Protein AF-A0A7W0TC43-F1 (afdb_monomer_lite)

Structure (mmCIF, N/CA/C/O backbone):
data_AF-A0A7W0TC43-F1
#
_entry.id   AF-A0A7W0TC43-F1
#
loop_
_atom_site.group_PDB
_atom_site.id
_atom_site.type_symbol
_atom_site.label_atom_id
_atom_site.label_alt_id
_atom_site.label_comp_id
_atom_site.label_asym_id
_atom_site.label_entity_id
_atom_site.label_seq_id
_atom_site.pdbx_PDB_ins_code
_atom_site.Cartn_x
_atom_site.Cartn_y
_atom_site.Cartn_z
_atom_site.occupancy
_atom_site.B_iso_or_equiv
_atom_site.auth_seq_id
_atom_site.auth_comp_id
_atom_site.auth_asym_id
_atom_site.auth_atom_id
_atom_site.pdbx_PDB_model_num
ATOM 1 N N . MET A 1 1 ? 1.992 0.820 15.223 1.00 66.81 1 MET A N 1
ATOM 2 C CA . MET A 1 1 ? 0.568 0.702 14.848 1.00 66.81 1 MET A CA 1
ATOM 3 C C . MET A 1 1 ? 0.079 2.090 14.492 1.00 66.81 1 MET A C 1
ATOM 5 O O . MET A 1 1 ? 0.445 3.026 15.197 1.00 66.81 1 MET A O 1
ATOM 9 N N . SER A 1 2 ? -0.645 2.213 13.381 1.00 85.31 2 SER A N 1
ATOM 10 C CA . SER A 1 2 ? -1.171 3.490 12.893 1.00 85.31 2 SER A CA 1
ATOM 11 C C . SER A 1 2 ? -2.349 3.964 13.736 1.00 85.31 2 SER A C 1
ATOM 13 O O . SER A 1 2 ? -3.154 3.142 14.157 1.00 85.31 2 SER A O 1
ATOM 15 N N . THR A 1 3 ? -2.507 5.274 13.924 1.00 91.12 3 THR A N 1
ATOM 16 C CA . THR A 1 3 ? -3.736 5.863 14.497 1.00 91.12 3 THR A CA 1
ATOM 17 C C . THR A 1 3 ? -4.731 6.312 13.421 1.00 91.12 3 THR A C 1
ATOM 19 O O . THR A 1 3 ? -5.762 6.912 13.732 1.00 91.12 3 THR A O 1
ATOM 22 N N . GLN A 1 4 ? -4.429 6.054 12.144 1.00 96.81 4 GLN A N 1
ATOM 23 C CA . GLN A 1 4 ? -5.294 6.415 11.024 1.00 96.81 4 GLN A CA 1
ATOM 24 C C . GLN A 1 4 ? -6.510 5.491 10.914 1.00 96.81 4 GLN A C 1
ATOM 26 O O . GLN A 1 4 ? -6.606 4.459 11.580 1.00 96.81 4 GLN A O 1
ATOM 31 N N . ARG A 1 5 ? -7.466 5.880 10.065 1.00 97.75 5 ARG A N 1
ATOM 32 C CA . ARG A 1 5 ? -8.698 5.123 9.831 1.00 97.75 5 ARG A CA 1
ATOM 33 C C . ARG A 1 5 ? -8.651 4.390 8.497 1.00 97.75 5 ARG A C 1
ATOM 35 O O . ARG A 1 5 ? -8.145 4.925 7.516 1.00 97.75 5 ARG A O 1
ATOM 42 N N . ASN A 1 6 ? -9.216 3.188 8.460 1.00 98.06 6 ASN A N 1
ATOM 43 C CA . ASN A 1 6 ? -9.455 2.453 7.222 1.00 98.06 6 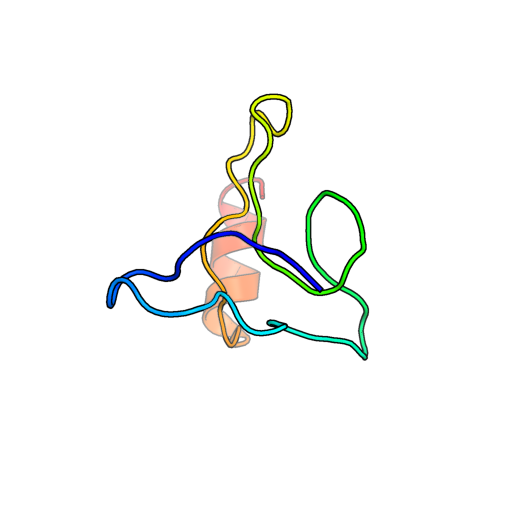ASN A CA 1
ATOM 44 C C . ASN A 1 6 ? -10.714 2.977 6.494 1.00 98.06 6 ASN A C 1
ATOM 46 O O . ASN A 1 6 ? -11.404 3.884 6.965 1.00 98.06 6 ASN A O 1
ATOM 50 N N . VAL A 1 7 ? -11.042 2.370 5.350 1.00 98.06 7 VAL A N 1
ATOM 51 C CA . VAL A 1 7 ? -12.177 2.768 4.493 1.00 98.06 7 VAL A CA 1
ATOM 52 C C . VAL A 1 7 ? -13.562 2.634 5.145 1.00 98.06 7 VAL A C 1
ATOM 54 O O . VAL A 1 7 ? -14.516 3.243 4.675 1.00 98.06 7 VAL A O 1
ATOM 57 N N . LEU A 1 8 ? -13.685 1.870 6.233 1.00 98.19 8 LEU A N 1
ATOM 58 C CA . LEU A 1 8 ? -14.912 1.719 7.023 1.00 98.19 8 LEU A CA 1
ATOM 59 C C . LEU A 1 8 ? -15.017 2.764 8.147 1.00 98.19 8 LEU A C 1
ATOM 61 O O . LEU A 1 8 ? -15.984 2.764 8.905 1.00 98.19 8 LEU A O 1
ATOM 65 N N . GLY A 1 9 ? -14.020 3.642 8.292 1.00 97.75 9 GLY A N 1
ATOM 66 C CA . GLY A 1 9 ? -13.963 4.654 9.345 1.00 97.75 9 GLY A CA 1
ATOM 67 C C . GLY A 1 9 ? -13.502 4.133 10.711 1.00 97.75 9 GLY A C 1
ATOM 68 O O . GLY A 1 9 ? -13.510 4.904 11.671 1.00 97.75 9 GLY A O 1
ATOM 69 N N . THR A 1 10 ? -13.084 2.868 10.812 1.00 97.19 10 THR A N 1
ATOM 70 C CA . THR A 1 10 ? -12.508 2.279 12.034 1.00 97.19 10 THR A CA 1
ATOM 71 C C . THR A 1 10 ? -10.977 2.310 11.997 1.00 97.19 10 THR A C 1
ATOM 73 O O . THR A 1 10 ? -10.396 2.764 11.014 1.00 97.19 10 THR A O 1
ATOM 76 N N . GLU A 1 11 ? -10.309 1.858 13.062 1.00 97.19 11 GLU A N 1
ATOM 77 C CA . GLU A 1 11 ? -8.841 1.834 13.167 1.00 97.19 11 GLU A CA 1
ATOM 78 C C . GLU A 1 11 ? -8.165 1.085 12.001 1.00 97.19 11 GLU A C 1
ATOM 80 O O . GLU A 1 11 ? -8.631 0.034 11.543 1.00 97.19 11 GLU A O 1
ATOM 85 N N . LEU A 1 12 ? -7.060 1.643 11.499 1.00 98.12 12 LEU A N 1
ATOM 86 C CA . LEU A 1 12 ? -6.230 1.022 10.476 1.00 98.12 12 LEU A CA 1
ATOM 87 C C . LEU A 1 12 ? -5.376 -0.092 11.091 1.00 98.12 12 LEU A C 1
ATOM 89 O O . LEU A 1 12 ? -4.467 0.152 11.881 1.00 98.12 12 LEU A O 1
ATOM 93 N N . ILE A 1 13 ? -5.647 -1.323 10.672 1.00 97.44 13 ILE A N 1
ATOM 94 C CA . ILE A 1 13 ? -4.892 -2.500 11.103 1.00 97.44 13 ILE A CA 1
ATOM 95 C C . ILE A 1 13 ? -3.617 -2.697 10.260 1.00 97.44 13 ILE A C 1
ATOM 97 O O . ILE A 1 13 ? -3.554 -2.214 9.123 1.00 97.44 13 ILE A O 1
ATOM 101 N N . PRO A 1 14 ? -2.613 -3.443 10.764 1.00 97.62 14 PRO A N 1
ATOM 102 C CA . PRO A 1 14 ? -1.462 -3.843 9.960 1.00 97.62 14 PRO A CA 1
ATOM 103 C C . PRO A 1 14 ? -1.876 -4.643 8.719 1.00 97.62 14 PRO A C 1
ATOM 105 O O . PRO A 1 14 ? -2.697 -5.555 8.801 1.00 97.62 14 PRO A O 1
ATOM 108 N N . CY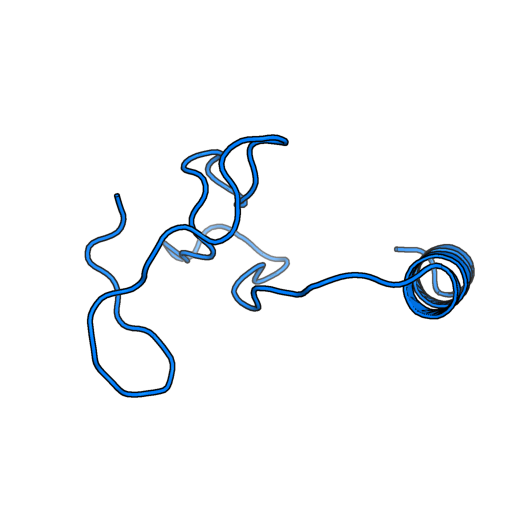S A 1 15 ? -1.268 -4.322 7.580 1.00 98.38 15 CYS A N 1
ATOM 109 C CA . CYS A 1 15 ? -1.428 -5.046 6.324 1.00 98.38 15 CYS A CA 1
ATOM 110 C C . CYS A 1 15 ? -0.530 -6.293 6.268 1.00 98.38 15 CYS A C 1
ATOM 112 O O . CYS A 1 15 ? -0.985 -7.369 5.890 1.00 98.38 15 CYS A O 1
ATOM 114 N N . SER A 1 16 ? 0.744 -6.162 6.657 1.00 98.50 16 SER A N 1
ATOM 115 C CA . SER A 1 16 ? 1.691 -7.280 6.740 1.00 98.50 16 SER A CA 1
ATOM 116 C C . SER A 1 16 ? 2.859 -6.959 7.671 1.00 98.50 16 SER A C 1
ATOM 118 O O . SER A 1 16 ? 3.391 -5.848 7.651 1.00 98.50 16 SER A O 1
ATOM 120 N N . MET A 1 17 ? 3.280 -7.953 8.453 1.00 98.00 17 MET A N 1
ATOM 121 C CA . MET A 1 17 ? 4.463 -7.880 9.322 1.00 98.00 17 MET A CA 1
ATOM 122 C C . MET A 1 17 ? 5.597 -8.802 8.856 1.00 98.00 17 MET A C 1
ATOM 124 O O . MET A 1 17 ? 6.740 -8.591 9.248 1.00 98.00 17 MET A O 1
ATOM 128 N N . ASP A 1 18 ? 5.289 -9.788 8.009 1.00 97.12 18 ASP A N 1
ATOM 129 C CA . ASP A 1 18 ? 6.254 -10.711 7.414 1.00 97.12 18 ASP A CA 1
ATOM 130 C C . ASP A 1 18 ? 5.773 -11.127 6.007 1.00 97.12 18 ASP A C 1
ATOM 132 O O . ASP A 1 18 ? 4.860 -11.949 5.889 1.00 97.12 18 ASP A O 1
ATOM 136 N N . PRO A 1 19 ? 6.299 -10.508 4.932 1.00 97.00 19 PRO A N 1
ATOM 137 C CA . PRO A 1 19 ? 7.307 -9.444 4.938 1.00 97.00 19 PRO A CA 1
ATOM 138 C C . PRO A 1 19 ? 6.761 -8.115 5.490 1.00 97.00 19 PRO A C 1
ATOM 140 O O . PRO A 1 19 ? 5.580 -7.793 5.327 1.00 97.00 19 PRO A O 1
ATOM 143 N N . LEU A 1 20 ? 7.625 -7.313 6.120 1.00 98.06 20 LEU A N 1
ATOM 144 C CA . LEU A 1 20 ? 7.267 -5.989 6.641 1.00 98.06 20 LEU A CA 1
ATOM 145 C C . LEU A 1 20 ? 6.938 -5.014 5.496 1.00 98.06 20 LEU A C 1
ATOM 147 O O . LEU A 1 20 ? 7.780 -4.752 4.636 1.00 98.06 20 LEU A O 1
ATOM 151 N N . THR A 1 21 ? 5.723 -4.457 5.509 1.00 98.12 21 THR A N 1
ATOM 152 C CA . THR A 1 21 ? 5.208 -3.556 4.458 1.00 98.12 21 THR A CA 1
ATOM 153 C C . THR A 1 21 ? 4.993 -2.113 4.946 1.00 98.12 21 THR A C 1
ATOM 155 O O . THR A 1 21 ? 5.399 -1.746 6.051 1.00 98.12 21 THR A O 1
ATOM 158 N N . GLY A 1 22 ? 4.350 -1.291 4.111 1.00 97.31 22 GLY A N 1
ATOM 159 C CA . GLY A 1 22 ? 4.045 0.120 4.351 1.00 97.31 22 GLY A CA 1
ATOM 160 C C . GLY A 1 22 ? 5.204 1.028 3.953 1.00 97.31 22 GLY A C 1
ATOM 161 O O . GLY A 1 22 ? 6.367 0.655 4.135 1.00 97.31 22 GLY A O 1
ATOM 162 N N . PHE A 1 23 ? 4.910 2.217 3.419 1.00 97.88 23 PHE A N 1
ATOM 163 C CA . PHE A 1 23 ? 5.934 3.189 3.007 1.00 97.88 23 PHE A CA 1
ATOM 164 C C . PHE A 1 23 ? 6.901 3.513 4.160 1.00 97.88 23 PHE A C 1
ATOM 166 O O . PHE A 1 23 ? 8.114 3.404 3.999 1.00 97.88 23 PHE A O 1
ATOM 173 N N . TYR A 1 24 ? 6.367 3.736 5.365 1.00 96.56 24 TYR A N 1
ATOM 174 C CA . TYR A 1 24 ? 7.138 3.993 6.591 1.00 96.56 24 TYR A CA 1
ATOM 175 C C . TYR A 1 24 ? 7.688 2.734 7.283 1.00 96.56 24 TYR A C 1
ATOM 177 O O . TYR A 1 24 ? 8.253 2.828 8.370 1.00 96.56 24 TYR A O 1
ATOM 185 N N . ARG A 1 25 ? 7.510 1.543 6.690 1.00 97.38 25 ARG A N 1
ATOM 186 C CA . ARG A 1 25 ? 7.940 0.244 7.246 1.00 97.38 25 ARG A CA 1
ATOM 187 C C . ARG A 1 25 ? 7.408 -0.039 8.658 1.00 97.38 25 ARG A C 1
ATOM 189 O O . ARG A 1 25 ? 8.097 -0.606 9.499 1.00 97.38 25 ARG A O 1
ATOM 196 N N . THR A 1 26 ? 6.149 0.309 8.904 1.00 97.00 26 THR A N 1
ATOM 197 C CA . THR A 1 26 ? 5.419 0.022 10.155 1.00 97.00 26 THR A CA 1
ATOM 198 C C . THR A 1 26 ? 4.470 -1.174 10.037 1.00 97.00 26 THR A C 1
ATOM 200 O O . THR A 1 26 ? 3.790 -1.526 11.003 1.00 97.00 26 THR A O 1
ATOM 203 N N . GLY A 1 27 ? 4.376 -1.771 8.844 1.00 97.88 27 GLY A N 1
ATOM 204 C CA . GLY A 1 27 ? 3.401 -2.800 8.497 1.00 97.88 27 GLY A CA 1
ATOM 205 C C . GLY A 1 27 ? 2.019 -2.260 8.120 1.00 97.88 27 GLY A C 1
ATOM 206 O O . GLY A 1 27 ? 1.163 -3.044 7.719 1.00 97.88 27 GLY A O 1
ATOM 207 N N . CYS A 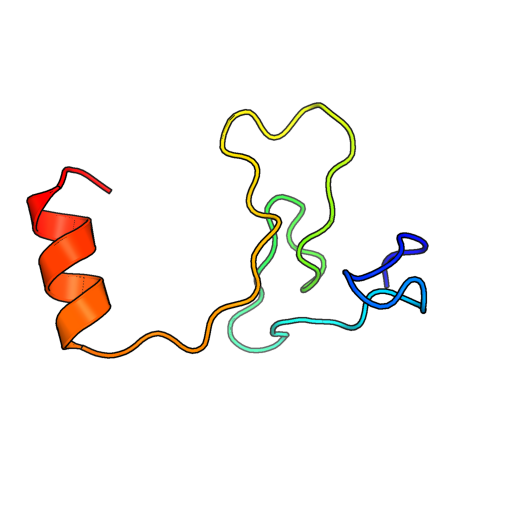1 28 ? 1.783 -0.947 8.215 1.00 98.12 28 CYS A N 1
ATOM 208 C CA . CYS A 1 28 ? 0.497 -0.308 7.917 1.00 98.12 28 CYS A CA 1
ATOM 209 C C . CYS A 1 28 ? 0.549 0.486 6.599 1.00 98.12 28 CYS A C 1
ATOM 211 O O . CYS A 1 28 ? 1.572 1.079 6.260 1.00 98.12 28 CYS A O 1
ATOM 213 N N . CYS A 1 29 ? -0.573 0.535 5.874 1.00 98.12 29 CYS A N 1
ATOM 214 C CA . CYS A 1 29 ? -0.758 1.352 4.664 1.00 98.12 29 CYS A CA 1
ATOM 215 C C . CYS A 1 29 ? -1.174 2.793 5.024 1.00 98.12 29 CYS A C 1
ATOM 217 O O . CYS A 1 29 ? -2.203 3.287 4.569 1.00 98.12 29 CYS A O 1
ATOM 219 N N . GLU A 1 30 ? -0.429 3.419 5.933 1.00 97.31 30 GLU A N 1
ATOM 220 C CA . GLU A 1 30 ? -0.684 4.778 6.426 1.00 97.31 30 GLU A CA 1
ATOM 221 C C . GLU A 1 30 ? -0.039 5.840 5.526 1.00 97.31 30 GLU A C 1
ATOM 223 O O . GLU A 1 30 ? 0.921 5.543 4.817 1.00 97.31 30 GLU A O 1
ATOM 228 N N . GLN A 1 31 ? -0.560 7.071 5.555 1.00 94.62 31 GLN A N 1
ATOM 229 C CA . GLN A 1 31 ? -0.053 8.190 4.749 1.00 94.62 31 GLN A CA 1
ATOM 230 C C . GLN A 1 31 ? 0.068 9.463 5.586 1.00 94.62 31 GLN A C 1
ATOM 232 O O . GLN A 1 31 ? -0.924 9.940 6.137 1.00 94.62 31 GLN A O 1
ATOM 237 N N . HIS A 1 32 ? 1.272 10.022 5.697 1.00 94.44 32 HIS A N 1
ATOM 238 C CA . HIS A 1 32 ? 1.559 11.239 6.468 1.00 94.44 32 HIS A CA 1
ATOM 239 C C . HIS A 1 32 ? 1.782 12.469 5.566 1.00 94.44 32 HIS A C 1
ATOM 241 O O . HIS A 1 32 ? 1.991 13.570 6.071 1.00 94.44 32 HIS A O 1
ATOM 247 N N . GLY A 1 33 ? 1.665 12.300 4.243 1.00 94.88 33 GLY A N 1
ATOM 248 C CA . GLY A 1 33 ? 1.706 13.374 3.242 1.00 94.88 33 GLY A CA 1
ATOM 249 C C . GLY A 1 33 ? 3.005 13.444 2.434 1.00 94.88 33 GLY A C 1
ATOM 250 O O . GLY A 1 33 ? 3.093 14.244 1.507 1.00 94.88 33 GLY A O 1
ATOM 251 N N . ASP A 1 34 ? 3.985 12.606 2.757 1.00 95.94 34 ASP A N 1
ATOM 252 C CA . ASP A 1 34 ? 5.306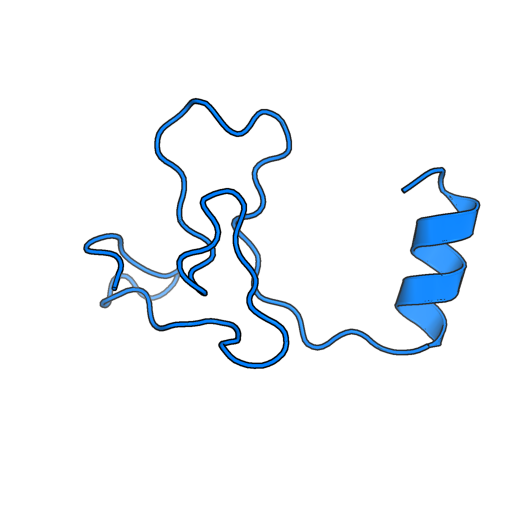 12.523 2.125 1.00 95.94 34 ASP A CA 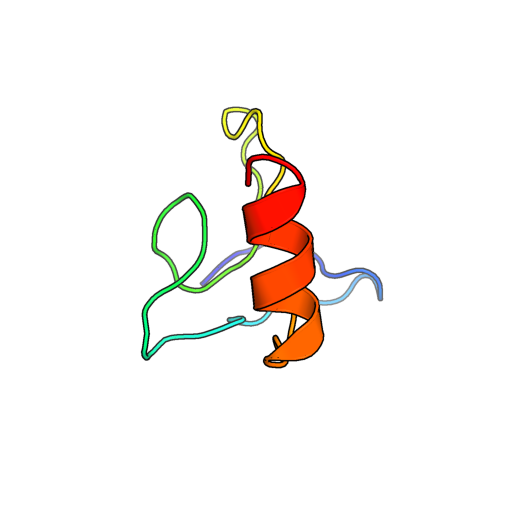1
ATOM 253 C C . ASP A 1 34 ? 5.534 11.226 1.327 1.00 95.94 34 ASP A C 1
ATOM 255 O O . ASP A 1 34 ? 6.605 11.060 0.748 1.00 95.94 34 ASP A O 1
ATOM 259 N N . ASP A 1 35 ? 4.534 10.339 1.224 1.00 96.69 35 ASP A N 1
ATOM 260 C CA . ASP A 1 35 ? 4.530 9.238 0.251 1.00 96.69 35 ASP A CA 1
ATOM 261 C C . ASP A 1 35 ? 3.896 9.696 -1.080 1.00 96.69 35 ASP A C 1
ATOM 263 O O . ASP A 1 35 ? 2.664 9.732 -1.184 1.00 96.69 35 ASP A O 1
ATOM 267 N N . PRO A 1 36 ? 4.680 10.035 -2.123 1.00 96.81 36 PRO A N 1
ATOM 268 C CA . PRO A 1 36 ? 4.135 10.473 -3.408 1.00 96.81 36 PRO A CA 1
ATOM 269 C C . PRO A 1 36 ? 3.416 9.349 -4.169 1.00 96.81 36 PRO A C 1
ATOM 271 O O . PRO A 1 36 ? 2.616 9.639 -5.056 1.00 96.81 36 PRO A O 1
ATOM 274 N N . GLY A 1 37 ? 3.698 8.082 -3.843 1.00 96.50 37 GLY A N 1
ATOM 275 C CA . GLY A 1 37 ? 3.065 6.915 -4.459 1.00 96.50 37 GLY A CA 1
ATOM 276 C C . GLY A 1 37 ? 1.723 6.544 -3.829 1.00 96.50 37 GLY A C 1
ATOM 277 O O . GLY A 1 37 ? 1.004 5.729 -4.399 1.00 96.50 37 GLY A O 1
ATOM 278 N N . PHE A 1 38 ? 1.374 7.144 -2.683 1.00 97.19 38 PHE A N 1
ATOM 279 C CA . PHE A 1 38 ? 0.149 6.862 -1.932 1.00 97.19 38 PHE A CA 1
ATOM 280 C C . PHE A 1 38 ? -0.096 5.353 -1.755 1.00 97.19 38 PHE A C 1
ATOM 282 O O . PHE A 1 38 ? -1.122 4.818 -2.180 1.00 97.19 38 PHE A O 1
ATOM 289 N N . HIS A 1 39 ? 0.824 4.655 -1.087 1.00 98.19 39 HIS A N 1
ATOM 290 C CA . HIS A 1 39 ? 0.742 3.224 -0.777 1.00 98.19 39 HIS A CA 1
ATOM 291 C C . HIS A 1 39 ? -0.297 2.924 0.329 1.00 98.19 39 HIS A C 1
ATOM 293 O O . HIS A 1 39 ? 0.004 2.302 1.350 1.00 98.19 39 HIS A O 1
ATOM 299 N N . VAL A 1 40 ? -1.543 3.362 0.120 1.00 98.12 40 VAL A N 1
ATOM 300 C CA . VAL A 1 40 ? -2.663 3.309 1.079 1.00 98.12 40 VAL A CA 1
ATOM 301 C C . VAL A 1 40 ? -3.597 2.109 0.880 1.00 98.12 40 VAL A C 1
ATOM 303 O O . VAL A 1 40 ? -4.524 1.904 1.661 1.00 98.12 40 VAL A O 1
ATOM 306 N N . VAL A 1 41 ? -3.366 1.290 -0.151 1.00 98.25 41 VAL A N 1
ATOM 307 C CA . VAL A 1 41 ? -4.184 0.103 -0.445 1.00 98.25 41 VAL A CA 1
ATOM 308 C C . VAL A 1 41 ? -3.454 -1.160 0.007 1.00 98.25 41 VAL A C 1
ATOM 310 O O . VAL A 1 41 ? -2.428 -1.534 -0.556 1.00 98.25 41 VAL A O 1
ATOM 313 N N . CYS A 1 42 ? -4.004 -1.847 1.011 1.00 98.38 42 CYS A N 1
ATOM 314 C CA . CYS A 1 42 ? -3.530 -3.174 1.395 1.00 98.38 42 CYS A CA 1
ATOM 315 C C . CYS A 1 42 ? -4.074 -4.231 0.424 1.00 98.38 42 CYS A C 1
ATOM 317 O O . CYS A 1 42 ? -5.289 -4.413 0.322 1.00 98.38 42 CYS A O 1
ATOM 319 N N . CYS A 1 43 ? -3.182 -4.949 -0.262 1.00 97.69 43 CYS A N 1
ATOM 320 C CA . CYS A 1 43 ? -3.539 -5.933 -1.282 1.00 97.69 43 CYS A CA 1
ATOM 321 C C . CYS A 1 43 ? -2.977 -7.319 -0.955 1.00 97.69 43 CYS A C 1
ATOM 323 O O . CYS A 1 43 ? -1.813 -7.463 -0.585 1.00 97.69 43 CYS A O 1
ATOM 325 N N . ARG A 1 44 ? -3.774 -8.363 -1.206 1.00 97.81 44 ARG A N 1
ATOM 326 C CA . ARG A 1 44 ? -3.254 -9.723 -1.389 1.00 97.81 44 ARG A CA 1
ATOM 327 C C . ARG A 1 44 ? -2.895 -9.891 -2.857 1.00 97.81 44 ARG A C 1
ATOM 329 O O . ARG A 1 44 ? -3.782 -10.006 -3.696 1.00 97.81 44 ARG A O 1
ATOM 336 N N . VAL A 1 45 ? -1.604 -9.858 -3.159 1.00 97.31 45 VAL A N 1
ATOM 337 C CA . VAL A 1 45 ? -1.123 -9.938 -4.541 1.00 97.31 45 VAL A CA 1
ATOM 338 C C . VAL A 1 45 ? -1.210 -11.362 -5.091 1.00 97.31 45 VAL A C 1
ATOM 340 O O . VAL A 1 45 ? -1.095 -12.344 -4.356 1.00 97.31 45 VAL A O 1
ATOM 343 N N . THR A 1 46 ? -1.413 -11.461 -6.401 1.00 98.50 46 THR A N 1
ATOM 344 C CA . THR A 1 46 ? -1.420 -12.711 -7.170 1.00 98.50 46 THR A CA 1
ATOM 345 C C . THR A 1 46 ? -0.302 -12.682 -8.207 1.00 98.50 46 THR A C 1
ATOM 347 O O . THR A 1 46 ? 0.210 -11.613 -8.538 1.00 98.50 46 THR A O 1
ATOM 350 N N . ALA A 1 47 ? 0.066 -13.843 -8.753 1.00 98.69 47 ALA A N 1
ATOM 351 C CA . ALA A 1 47 ? 1.081 -13.916 -9.806 1.00 98.69 47 ALA A CA 1
ATOM 352 C C . ALA A 1 47 ? 0.701 -13.074 -11.041 1.00 98.69 47 ALA A C 1
ATOM 354 O O . ALA A 1 47 ? 1.534 -12.345 -11.564 1.00 98.69 47 ALA A O 1
ATOM 355 N N . GLU A 1 48 ? -0.569 -13.110 -11.455 1.00 98.62 48 GLU A N 1
ATOM 356 C CA . GLU A 1 48 ? -1.080 -12.315 -12.580 1.00 98.62 48 GLU A CA 1
ATOM 357 C C . GLU A 1 48 ? -0.917 -10.806 -12.350 1.00 98.62 48 GLU A C 1
ATOM 359 O O . GLU A 1 48 ? -0.438 -10.093 -13.230 1.00 98.62 48 GLU A O 1
ATOM 364 N N . PHE A 1 49 ? -1.255 -10.323 -11.149 1.00 98.44 49 PHE A N 1
ATOM 365 C CA . PHE A 1 49 ? -1.099 -8.909 -10.812 1.00 98.44 49 PHE A CA 1
ATOM 366 C C . PHE A 1 49 ? 0.372 -8.482 -10.801 1.00 98.44 49 PHE A C 1
ATOM 368 O O . PHE A 1 49 ? 0.697 -7.390 -11.263 1.00 98.44 49 PHE A O 1
ATOM 375 N N . LE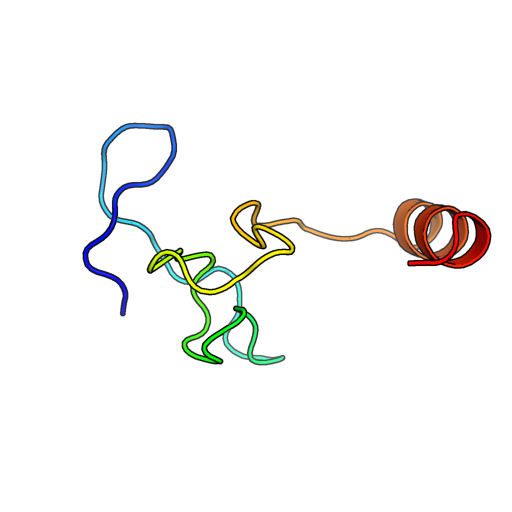U A 1 50 ? 1.265 -9.342 -10.303 1.00 98.56 50 LEU A N 1
ATOM 376 C CA . LEU A 1 50 ? 2.701 -9.067 -10.280 1.00 98.56 50 LEU A CA 1
ATOM 377 C C . LEU A 1 50 ? 3.286 -8.974 -11.697 1.00 98.56 50 LEU A C 1
ATOM 379 O O . LEU A 1 50 ? 4.032 -8.038 -11.978 1.00 98.56 50 LEU A O 1
ATOM 383 N N . GLU A 1 51 ? 2.913 -9.883 -12.602 1.00 98.75 51 GLU A N 1
ATOM 384 C CA . GLU A 1 51 ? 3.359 -9.830 -14.003 1.00 98.75 51 GLU A CA 1
ATOM 385 C C . GLU A 1 51 ? 2.813 -8.598 -14.733 1.00 98.75 51 GLU A C 1
ATOM 387 O O . GLU A 1 51 ? 3.561 -7.904 -15.423 1.00 98.75 51 GLU A O 1
ATOM 392 N N . PHE A 1 52 ? 1.532 -8.271 -14.532 1.00 98.69 52 PHE A N 1
ATOM 393 C CA . PHE A 1 52 ? 0.932 -7.054 -15.079 1.00 98.69 52 PHE A CA 1
ATOM 394 C C . PHE A 1 52 ? 1.644 -5.789 -14.578 1.00 98.69 52 PHE A C 1
ATOM 396 O O . PHE A 1 52 ? 2.044 -4.948 -15.382 1.00 98.69 52 PHE A O 1
ATOM 403 N N . SER A 1 53 ? 1.830 -5.667 -13.260 1.00 98.44 53 SER A N 1
ATOM 404 C CA . SER A 1 53 ? 2.483 -4.518 -12.620 1.00 98.44 53 SER A CA 1
ATOM 405 C C . SER A 1 53 ? 3.879 -4.285 -13.188 1.00 98.44 53 SER A C 1
ATOM 407 O O . SER A 1 53 ? 4.193 -3.184 -13.641 1.00 98.44 53 SER A O 1
ATOM 409 N N . LYS A 1 54 ? 4.673 -5.359 -13.258 1.00 98.69 54 LYS A N 1
ATOM 410 C CA . LYS A 1 54 ? 6.028 -5.331 -13.803 1.00 98.69 54 LYS A CA 1
ATOM 411 C C . LYS A 1 54 ? 6.048 -4.876 -15.261 1.00 98.69 54 LYS A C 1
ATOM 413 O O . LYS A 1 54 ? 6.892 -4.068 -15.643 1.00 98.69 54 LYS A O 1
ATOM 418 N N . ALA A 1 55 ? 5.117 -5.367 -16.083 1.00 98.69 55 ALA A N 1
ATOM 419 C CA . ALA A 1 55 ? 4.992 -4.961 -17.483 1.00 98.69 55 ALA A CA 1
ATOM 420 C C . ALA A 1 55 ? 4.560 -3.491 -17.645 1.00 98.69 55 ALA A C 1
ATOM 422 O O . ALA A 1 55 ? 4.910 -2.859 -18.641 1.00 98.69 55 ALA A O 1
ATOM 423 N N . ALA A 1 56 ? 3.840 -2.940 -16.666 1.00 98.62 56 ALA A N 1
ATOM 424 C CA . ALA A 1 56 ? 3.427 -1.539 -16.625 1.00 98.62 56 ALA A CA 1
ATOM 425 C C . ALA A 1 56 ? 4.518 -0.581 -16.100 1.00 98.62 56 ALA A C 1
ATOM 427 O O . ALA A 1 56 ? 4.295 0.629 -16.072 1.00 98.62 56 ALA A O 1
ATOM 428 N N . GLY A 1 57 ? 5.692 -1.093 -15.712 1.00 98.50 57 GLY A N 1
ATOM 429 C CA . GLY A 1 57 ? 6.804 -0.289 -15.196 1.00 98.50 57 GLY A CA 1
ATOM 430 C C . GLY A 1 57 ? 6.734 -0.002 -13.696 1.00 98.50 57 GLY A C 1
ATOM 431 O O . GLY A 1 57 ? 7.396 0.930 -13.240 1.00 98.50 57 GLY A O 1
ATOM 432 N N . ASN A 1 58 ? 5.947 -0.789 -12.955 1.00 96.81 58 ASN A N 1
ATOM 433 C CA . ASN A 1 58 ? 5.939 -0.805 -11.493 1.00 96.81 58 ASN A CA 1
ATOM 434 C C . ASN A 1 58 ? 6.674 -2.031 -10.947 1.00 96.81 58 ASN A C 1
ATOM 436 O O . ASN A 1 58 ? 6.227 -3.163 -11.255 1.00 96.81 58 ASN A O 1
#

Sequence (58 aa):
MSTQRNVLGTELIPCSMDPLTGFYRTGCCEQHGDDPGFHVVCCRVTAEFLEFSKAAGN

pLDDT: mean 96.78, std 4.46, range [66.81, 98.75]

Foldseek 3Di:
DDQDADPVRHGFDFLDVVVQDDPVSPSTQDDPPPPPVSSNDRDDDDPVNVVVVVVVVD

Secondary structure (DSSP, 8-state):
---SB-TTSSB---S-BTTB-STTSSSS----S--TT---------HHHHHHHHHTT-

Radius of gyration: 12.5 Å; chains: 1; bounding box: 23×27×32 Å